Protein AF-A0A3M2GT20-F1 (afdb_monomer_lite)

Radius of gyration: 13.32 Å; chains: 1; bounding box: 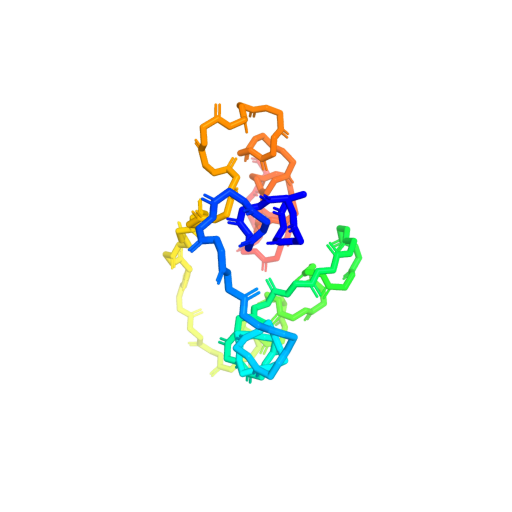29×23×33 Å

pLDDT: mean 95.33, std 5.17, range [56.09, 98.38]

Structure (mmCIF, N/CA/C/O backbone):
data_AF-A0A3M2GT20-F1
#
_entry.id   AF-A0A3M2GT20-F1
#
loop_
_atom_site.group_PDB
_atom_site.id
_atom_site.type_symbol
_atom_site.label_atom_id
_atom_site.label_alt_id
_atom_site.label_comp_id
_atom_site.label_asym_id
_atom_site.label_entity_id
_atom_site.label_seq_id
_atom_site.pdbx_PDB_ins_code
_atom_site.Cartn_x
_atom_site.Cartn_y
_atom_site.Cartn_z
_atom_site.occupancy
_atom_site.B_iso_or_equiv
_atom_site.auth_seq_id
_atom_site.auth_comp_id
_atom_site.auth_asym_id
_atom_site.auth_atom_id
_atom_site.pdbx_PDB_model_num
ATOM 1 N N . ASP A 1 1 ? 4.863 3.394 -10.743 1.00 93.62 1 ASP A N 1
ATOM 2 C CA . ASP A 1 1 ? 5.108 2.476 -9.612 1.00 93.62 1 ASP A CA 1
ATOM 3 C C . ASP A 1 1 ? 5.271 1.027 -10.056 1.00 93.62 1 ASP A C 1
ATOM 5 O O . ASP A 1 1 ? 6.391 0.686 -10.396 1.00 93.62 1 ASP A O 1
ATOM 9 N N . LEU A 1 2 ? 4.236 0.178 -10.157 1.00 94.62 2 LEU A N 1
ATOM 10 C CA . LEU A 1 2 ? 4.476 -1.245 -10.487 1.00 94.62 2 LEU A CA 1
ATOM 11 C C . LEU A 1 2 ? 5.167 -1.456 -11.852 1.00 94.62 2 LEU A C 1
ATOM 13 O O . LEU A 1 2 ? 6.157 -2.177 -11.925 1.00 94.62 2 LEU A O 1
ATOM 17 N N . ARG A 1 3 ? 4.695 -0.785 -12.915 1.00 94.69 3 ARG A N 1
ATOM 18 C CA . ARG A 1 3 ? 5.332 -0.839 -14.250 1.00 94.69 3 ARG A CA 1
ATOM 19 C C . ARG A 1 3 ? 6.772 -0.317 -14.249 1.00 94.69 3 ARG A C 1
ATOM 21 O O . ARG A 1 3 ? 7.632 -0.875 -14.909 1.00 94.69 3 ARG A O 1
ATOM 28 N N . GLU A 1 4 ? 7.028 0.743 -13.491 1.00 95.06 4 GLU A N 1
ATOM 29 C CA . GLU A 1 4 ? 8.356 1.353 -13.353 1.00 95.06 4 GLU A CA 1
ATOM 30 C C . GLU A 1 4 ? 9.324 0.406 -12.632 1.00 95.06 4 GLU A C 1
ATOM 32 O O . GLU A 1 4 ? 10.431 0.176 -13.105 1.00 95.06 4 GLU A O 1
ATOM 37 N N . MET A 1 5 ? 8.882 -0.231 -11.541 1.00 94.62 5 MET A N 1
ATOM 38 C CA . MET A 1 5 ? 9.653 -1.269 -10.856 1.00 94.62 5 MET A CA 1
ATOM 39 C C . MET A 1 5 ? 9.922 -2.470 -11.777 1.00 94.62 5 MET A C 1
ATOM 41 O O . MET A 1 5 ? 11.039 -2.983 -11.787 1.00 94.62 5 MET A O 1
ATOM 45 N N . ALA A 1 6 ? 8.922 -2.920 -12.541 1.00 95.62 6 ALA A N 1
ATOM 46 C CA . ALA A 1 6 ? 9.067 -4.020 -13.494 1.00 95.62 6 ALA A CA 1
ATOM 47 C C . ALA A 1 6 ? 10.109 -3.700 -14.578 1.00 95.62 6 ALA A C 1
ATOM 49 O O . ALA A 1 6 ? 10.988 -4.524 -14.826 1.00 95.62 6 ALA A O 1
ATOM 50 N N . ALA A 1 7 ? 10.081 -2.485 -15.137 1.00 96.12 7 ALA A N 1
ATOM 51 C CA . ALA A 1 7 ? 11.075 -2.018 -16.102 1.00 96.12 7 ALA A CA 1
ATOM 52 C C . ALA A 1 7 ? 12.496 -2.032 -15.513 1.00 96.12 7 ALA A C 1
ATOM 54 O O . ALA A 1 7 ? 13.407 -2.585 -16.124 1.00 96.12 7 ALA A O 1
ATOM 55 N N . THR A 1 8 ? 12.679 -1.520 -14.290 1.00 95.12 8 THR A N 1
ATOM 56 C CA . THR A 1 8 ? 13.975 -1.552 -13.585 1.00 95.12 8 THR A CA 1
ATOM 57 C C . THR A 1 8 ? 14.477 -2.976 -13.343 1.00 95.12 8 THR A C 1
ATOM 59 O O . THR A 1 8 ? 15.679 -3.227 -13.387 1.00 95.12 8 THR A O 1
ATOM 62 N N . LYS A 1 9 ? 13.570 -3.923 -13.084 1.00 93.19 9 LYS A N 1
ATOM 63 C CA . LYS A 1 9 ? 13.907 -5.331 -12.834 1.00 93.19 9 LYS A CA 1
ATOM 64 C C . LYS A 1 9 ? 14.023 -6.175 -14.108 1.00 93.19 9 LYS A C 1
ATOM 66 O O . LYS A 1 9 ? 14.343 -7.356 -13.998 1.00 93.19 9 LYS A O 1
ATOM 71 N N . GLY A 1 10 ? 13.750 -5.610 -15.287 1.00 96.69 10 GLY A N 1
ATOM 72 C CA . GLY A 1 10 ? 13.718 -6.354 -16.549 1.00 96.69 10 GLY A CA 1
ATOM 73 C C . GLY A 1 10 ? 12.639 -7.440 -16.579 1.00 96.69 10 GLY A C 1
ATOM 74 O O . GLY A 1 10 ? 12.850 -8.504 -17.157 1.00 96.69 10 GLY A O 1
ATOM 75 N N . TRP A 1 11 ? 11.515 -7.218 -15.896 1.00 96.06 11 TRP A N 1
ATOM 76 C CA . TRP A 1 11 ? 10.427 -8.188 -15.855 1.00 96.06 11 TRP A CA 1
ATOM 77 C C . TRP A 1 11 ? 9.648 -8.209 -17.171 1.00 96.06 11 TRP A C 1
ATOM 79 O O . TRP A 1 11 ? 9.352 -7.139 -17.706 1.00 96.06 11 TRP A O 1
ATOM 89 N N . PRO A 1 12 ? 9.277 -9.403 -17.664 1.00 96.19 12 PRO A N 1
ATOM 90 C CA . PRO A 1 12 ? 8.376 -9.515 -18.799 1.00 96.19 12 PRO A CA 1
ATOM 91 C C . PRO A 1 12 ? 6.934 -9.170 -18.382 1.00 96.19 12 PRO A C 1
ATOM 93 O O . PRO A 1 12 ? 6.596 -9.203 -17.191 1.00 96.19 12 PRO A O 1
ATOM 96 N N . ASP A 1 13 ? 6.073 -8.856 -19.352 1.00 94.38 13 ASP A N 1
ATOM 97 C CA . ASP A 1 13 ? 4.681 -8.454 -19.098 1.00 94.38 13 ASP A CA 1
ATOM 98 C C . ASP A 1 13 ? 3.887 -9.550 -18.369 1.00 94.38 13 ASP A C 1
ATOM 100 O O . ASP A 1 13 ? 3.078 -9.259 -17.489 1.00 94.38 13 ASP A O 1
ATOM 104 N N . GLU A 1 14 ? 4.179 -10.824 -18.627 1.00 95.19 14 GLU A N 1
ATOM 105 C CA . GLU A 1 14 ? 3.543 -11.950 -17.943 1.00 95.19 14 GLU A CA 1
ATOM 106 C C . GLU A 1 14 ? 3.817 -11.933 -16.430 1.00 95.19 14 GLU A C 1
ATOM 108 O O . GLU A 1 14 ? 2.942 -12.265 -15.628 1.00 95.19 14 GLU A O 1
ATOM 113 N N . ALA A 1 15 ? 5.011 -11.498 -16.012 1.00 94.62 15 ALA A N 1
ATOM 114 C CA . ALA A 1 15 ? 5.336 -11.345 -14.596 1.00 94.62 15 ALA A CA 1
ATOM 115 C C . ALA A 1 15 ? 4.594 -10.153 -13.968 1.00 94.62 15 ALA A C 1
ATOM 117 O O . ALA A 1 15 ? 4.219 -10.206 -12.794 1.00 94.62 15 ALA A O 1
ATOM 118 N N . LEU A 1 16 ? 4.349 -9.089 -14.740 1.00 94.00 16 LEU A N 1
ATOM 119 C CA . LEU A 1 16 ? 3.548 -7.950 -14.295 1.00 94.00 16 LEU A CA 1
ATOM 120 C C . LEU A 1 16 ? 2.100 -8.371 -14.019 1.00 94.00 16 LEU A C 1
ATOM 122 O O . LEU A 1 16 ? 1.546 -8.013 -12.977 1.00 94.00 16 LEU A O 1
ATOM 126 N N . GLU A 1 17 ? 1.512 -9.158 -14.917 1.00 93.69 17 GLU A N 1
ATOM 127 C CA . GLU A 1 17 ? 0.150 -9.671 -14.765 1.00 93.69 17 GLU A CA 1
ATOM 128 C C . GLU A 1 17 ? 0.038 -10.667 -13.607 1.00 93.69 17 GLU A C 1
ATOM 130 O O . GLU A 1 17 ? -0.911 -10.597 -12.822 1.00 93.69 17 GLU A O 1
ATOM 135 N N . LEU A 1 18 ? 1.057 -11.509 -13.398 1.00 94.19 18 LEU A N 1
ATOM 136 C CA . LEU A 1 18 ? 1.124 -12.359 -12.211 1.00 94.19 18 LEU A CA 1
ATOM 137 C C . LEU A 1 18 ? 1.090 -11.524 -10.924 1.00 94.19 18 LEU A C 1
ATOM 139 O O . LEU A 1 18 ? 0.324 -11.838 -10.015 1.00 94.19 18 LEU A O 1
ATOM 143 N N . VAL A 1 19 ? 1.851 -10.429 -10.842 1.00 93.81 19 VAL A N 1
ATOM 144 C CA . VAL A 1 19 ? 1.810 -9.559 -9.656 1.00 93.81 19 VAL A CA 1
ATOM 145 C C . VAL A 1 19 ? 0.447 -8.895 -9.482 1.00 93.81 19 VAL A C 1
ATOM 147 O O . VAL A 1 19 ? -0.043 -8.836 -8.358 1.00 93.81 19 VAL A O 1
ATOM 150 N N . ARG A 1 20 ? -0.213 -8.457 -10.559 1.00 92.62 20 ARG A N 1
ATOM 151 C CA . ARG A 1 20 ? -1.577 -7.900 -10.477 1.00 92.62 20 ARG A CA 1
ATOM 152 C C . ARG A 1 20 ? -2.612 -8.898 -9.962 1.00 92.62 20 ARG A C 1
ATOM 154 O O . ARG A 1 20 ? -3.614 -8.471 -9.402 1.00 92.62 20 ARG A O 1
ATOM 161 N N . SER A 1 21 ? -2.377 -10.199 -10.127 1.00 93.38 21 SER A N 1
ATOM 162 C CA . SER A 1 21 ? -3.289 -11.233 -9.622 1.00 93.38 21 SER A CA 1
ATOM 163 C C . SER A 1 21 ? -3.213 -11.442 -8.103 1.00 93.38 21 SER A C 1
ATOM 165 O O . SER A 1 21 ? -4.170 -11.936 -7.513 1.00 93.38 21 SER A O 1
ATOM 167 N N . VAL A 1 22 ? -2.101 -11.056 -7.464 1.00 92.88 22 VAL A N 1
ATOM 168 C CA . VAL A 1 22 ? -1.854 -11.293 -6.027 1.00 92.88 22 VAL A CA 1
ATOM 169 C C . VAL A 1 22 ? -1.660 -10.016 -5.210 1.00 92.88 22 VAL A C 1
ATOM 171 O O . VAL A 1 22 ? -1.742 -10.057 -3.985 1.00 92.88 22 VAL A O 1
ATOM 174 N N . ALA A 1 23 ? -1.394 -8.883 -5.859 1.00 95.06 23 ALA A N 1
ATOM 175 C CA . ALA A 1 23 ? -1.204 -7.591 -5.214 1.00 95.06 23 ALA A CA 1
ATOM 176 C C . ALA A 1 23 ? -2.392 -6.662 -5.473 1.00 95.06 23 ALA A C 1
ATOM 178 O O . ALA A 1 23 ? -2.954 -6.620 -6.566 1.00 95.06 23 ALA A O 1
ATOM 179 N N . ILE A 1 24 ? -2.720 -5.841 -4.477 1.00 96.88 24 ILE A N 1
ATOM 180 C CA . ILE A 1 24 ? -3.681 -4.749 -4.636 1.00 96.88 24 ILE A CA 1
ATOM 181 C C . ILE A 1 24 ? -2.968 -3.599 -5.353 1.00 96.88 24 ILE A C 1
ATOM 183 O O . ILE A 1 24 ? -2.017 -3.020 -4.829 1.00 96.88 24 ILE A O 1
ATOM 187 N N . VAL A 1 25 ? -3.404 -3.286 -6.574 1.00 95.62 25 VAL A N 1
ATOM 188 C CA . VAL A 1 25 ? -2.794 -2.260 -7.430 1.00 95.62 25 VAL A CA 1
ATOM 189 C C . VAL A 1 25 ? -3.897 -1.444 -8.088 1.00 95.62 25 VAL A C 1
ATOM 191 O O . VAL A 1 25 ? -4.728 -2.000 -8.800 1.00 95.62 25 VAL A O 1
ATOM 194 N N . GLY A 1 26 ? -3.874 -0.127 -7.905 1.00 95.44 26 GLY A N 1
ATOM 195 C CA . GLY A 1 26 ? -4.874 0.767 -8.478 1.00 95.44 26 GLY A CA 1
ATOM 196 C C . GLY A 1 26 ? -4.669 2.215 -8.056 1.00 95.44 26 GLY A C 1
ATOM 197 O O . GLY A 1 26 ? -3.618 2.574 -7.520 1.00 95.44 26 GLY A O 1
ATOM 198 N N . ASP A 1 27 ? -5.679 3.030 -8.331 1.00 97.06 27 ASP A N 1
ATOM 199 C CA . ASP A 1 27 ? -5.836 4.365 -7.756 1.00 97.06 27 ASP A CA 1
ATOM 200 C C . ASP A 1 27 ? -6.295 4.282 -6.279 1.00 97.06 27 ASP A C 1
ATOM 202 O O . ASP A 1 27 ? -6.560 3.183 -5.776 1.00 97.06 27 ASP A O 1
ATOM 206 N N . PRO A 1 28 ? -6.339 5.412 -5.547 1.00 97.69 28 PRO A N 1
ATOM 207 C CA . PRO A 1 28 ? -6.744 5.423 -4.141 1.00 97.69 28 PRO A CA 1
ATOM 208 C C . PRO A 1 28 ? -8.112 4.790 -3.878 1.00 97.69 28 PRO A C 1
ATOM 210 O O . PRO A 1 28 ? -8.247 4.066 -2.894 1.00 97.69 28 PRO A O 1
ATOM 213 N N . ASP A 1 29 ? -9.082 4.999 -4.771 1.00 98.12 29 ASP A N 1
ATOM 214 C CA . ASP A 1 29 ? -10.436 4.455 -4.636 1.00 98.12 29 ASP A CA 1
ATOM 215 C C . ASP A 1 29 ? -10.417 2.926 -4.752 1.00 98.12 29 ASP A C 1
ATOM 217 O O . ASP A 1 29 ? -10.872 2.221 -3.850 1.00 98.12 29 ASP A O 1
ATOM 221 N N . THR A 1 30 ? -9.770 2.396 -5.795 1.00 98.06 30 THR A N 1
ATOM 222 C CA . THR A 1 30 ? -9.607 0.951 -6.008 1.00 98.06 30 THR A CA 1
ATOM 223 C C . THR A 1 30 ? -8.900 0.289 -4.826 1.00 98.06 30 THR A C 1
ATOM 225 O O . THR A 1 30 ? -9.293 -0.792 -4.383 1.00 98.06 30 THR A O 1
ATOM 228 N N . VAL A 1 31 ? -7.832 0.905 -4.307 1.00 97.81 31 VAL A N 1
ATOM 229 C CA . VAL A 1 31 ? -7.118 0.371 -3.141 1.00 97.81 31 VAL A CA 1
ATOM 230 C C . VAL A 1 31 ? -8.020 0.422 -1.906 1.00 97.81 31 VAL A C 1
ATOM 232 O O . VAL A 1 31 ? -8.154 -0.593 -1.224 1.00 97.81 31 VAL A O 1
ATOM 235 N N . GLY A 1 32 ? -8.681 1.551 -1.646 1.00 98.06 32 GLY A N 1
ATOM 236 C CA . GLY A 1 32 ? -9.568 1.744 -0.498 1.00 98.06 32 GLY A CA 1
ATOM 237 C C . GLY A 1 32 ? -10.725 0.748 -0.453 1.00 98.06 32 GLY A C 1
ATOM 238 O O . GLY A 1 32 ? -10.982 0.154 0.597 1.00 98.06 32 GLY A O 1
ATOM 239 N N . GLU A 1 33 ? -11.368 0.484 -1.592 1.00 98.38 33 GLU A N 1
ATOM 240 C CA . GLU A 1 33 ? -12.422 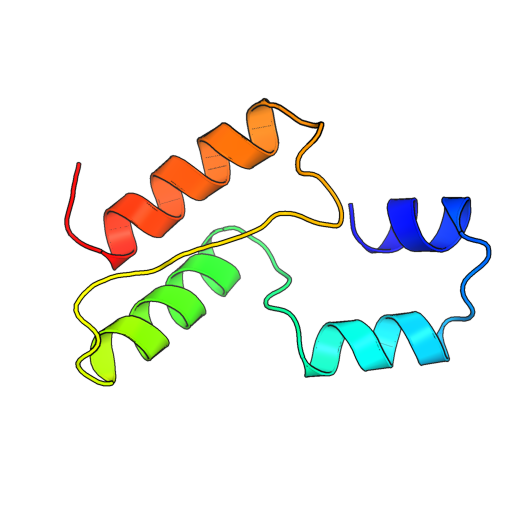-0.529 -1.714 1.00 98.38 33 GLU A CA 1
ATOM 241 C C . GLU A 1 33 ? -11.912 -1.929 -1.355 1.00 98.38 33 GLU A C 1
ATOM 243 O O . GLU A 1 33 ? -12.565 -2.664 -0.610 1.00 98.38 33 GLU A O 1
ATOM 248 N N . ARG A 1 34 ? -10.718 -2.304 -1.832 1.00 98.25 34 ARG A N 1
ATOM 249 C CA . ARG A 1 34 ? -10.122 -3.616 -1.540 1.00 98.25 34 ARG A CA 1
ATOM 250 C C . ARG A 1 34 ? -9.724 -3.756 -0.076 1.00 98.25 34 ARG A C 1
ATOM 252 O O . ARG A 1 34 ? -9.990 -4.803 0.510 1.00 98.25 34 ARG A O 1
ATOM 259 N N . LEU A 1 35 ? -9.130 -2.724 0.525 1.00 98.06 35 LEU A N 1
ATOM 260 C CA . LEU A 1 35 ? -8.792 -2.735 1.952 1.00 98.06 35 LEU A CA 1
ATOM 261 C C . LEU A 1 35 ? -10.057 -2.811 2.817 1.00 98.06 35 LEU A C 1
ATOM 263 O O . LEU A 1 35 ? -10.108 -3.605 3.754 1.00 98.06 35 LEU A O 1
ATOM 267 N N . SER A 1 36 ? -11.102 -2.064 2.459 1.00 98.00 36 SER A N 1
ATOM 268 C CA . SER A 1 36 ? -12.395 -2.101 3.154 1.00 98.00 36 SER A CA 1
ATOM 269 C C . SER A 1 36 ? -13.060 -3.474 3.046 1.00 98.00 36 SER A C 1
ATOM 271 O O . SER A 1 36 ? -13.591 -3.981 4.031 1.00 98.00 36 SER A O 1
ATOM 273 N N . ALA A 1 37 ? -12.982 -4.121 1.878 1.00 98.12 37 ALA A N 1
ATOM 274 C CA . ALA A 1 37 ? -13.475 -5.483 1.694 1.00 98.12 37 ALA A CA 1
ATOM 275 C C . ALA A 1 37 ? -12.733 -6.500 2.580 1.00 98.12 37 ALA A C 1
ATOM 277 O O . ALA A 1 37 ? -13.366 -7.409 3.108 1.00 98.12 37 ALA A O 1
ATOM 278 N N . ILE A 1 38 ? -11.419 -6.333 2.786 1.00 97.81 38 ILE A N 1
ATOM 279 C CA . ILE A 1 38 ? -10.642 -7.176 3.710 1.00 97.81 38 ILE A CA 1
ATOM 280 C C . ILE A 1 38 ? -11.079 -6.932 5.157 1.00 97.81 38 ILE A C 1
ATOM 282 O O . ILE A 1 38 ? -11.345 -7.892 5.874 1.00 97.81 38 ILE A O 1
ATOM 286 N N . MET A 1 39 ? -11.215 -5.672 5.584 1.00 97.88 39 MET A N 1
ATOM 287 C CA . MET A 1 39 ? -11.717 -5.346 6.927 1.00 97.88 39 MET A CA 1
ATOM 288 C C . MET A 1 39 ? -13.115 -5.935 7.169 1.00 97.88 39 MET A C 1
ATOM 290 O O . MET A 1 39 ? -13.380 -6.480 8.239 1.00 97.88 39 MET A O 1
ATOM 294 N N . ALA A 1 40 ? -13.986 -5.927 6.153 1.00 98.00 40 ALA A N 1
ATOM 295 C CA . ALA A 1 40 ? -15.320 -6.525 6.216 1.00 98.00 40 ALA A CA 1
ATOM 296 C C . ALA A 1 40 ? -15.318 -8.057 6.405 1.00 98.00 40 ALA A C 1
ATOM 298 O O . ALA A 1 40 ? -16.342 -8.619 6.791 1.00 98.00 40 ALA A O 1
ATOM 299 N N . MET A 1 41 ? -14.185 -8.739 6.192 1.00 97.88 41 MET A N 1
ATOM 300 C CA . MET A 1 41 ? -14.022 -10.157 6.545 1.00 97.88 41 MET A CA 1
ATOM 301 C C . MET A 1 41 ? -13.869 -10.383 8.061 1.00 97.88 41 MET A C 1
ATOM 303 O O . MET A 1 41 ? -13.839 -11.533 8.494 1.00 97.88 41 MET A O 1
ATOM 307 N N . GLY A 1 42 ? -13.785 -9.314 8.864 1.00 97.25 42 GLY A N 1
ATOM 308 C CA . GLY A 1 42 ? -13.708 -9.372 10.325 1.00 97.25 42 GLY A CA 1
ATOM 309 C C . GLY A 1 42 ? -12.286 -9.420 10.886 1.00 97.25 42 GLY A C 1
ATOM 310 O O . GLY A 1 42 ? -12.102 -9.905 11.997 1.00 97.25 42 GLY A O 1
ATOM 311 N N . VAL A 1 43 ? -11.283 -8.958 10.130 1.00 97.25 43 VAL A N 1
ATOM 312 C CA . VAL A 1 43 ? -9.909 -8.814 10.644 1.00 97.25 43 VAL A CA 1
ATO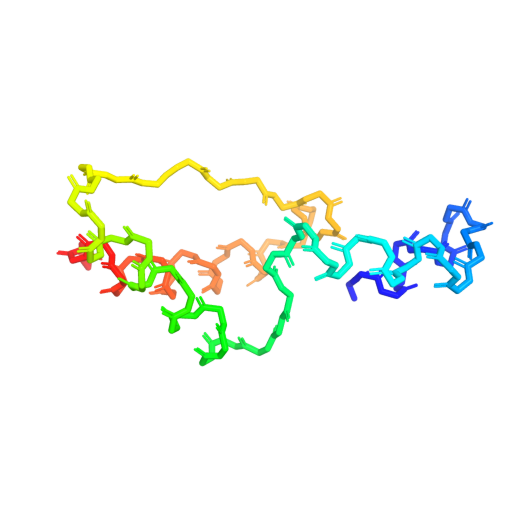M 313 C C . VAL A 1 43 ? -9.778 -7.558 11.512 1.00 97.25 43 VAL A C 1
ATOM 315 O O . VAL A 1 43 ? -10.421 -6.546 11.244 1.00 97.25 43 VAL A O 1
ATOM 318 N N . ASP A 1 44 ? -8.906 -7.598 12.519 1.00 95.94 44 ASP A N 1
ATOM 319 C CA . ASP A 1 44 ? -8.732 -6.492 13.479 1.00 95.94 44 ASP A CA 1
ATOM 320 C C . ASP A 1 44 ? -7.872 -5.329 12.951 1.00 95.94 44 ASP A C 1
ATOM 322 O O . ASP A 1 44 ? -7.791 -4.266 13.564 1.00 95.94 44 ASP A O 1
ATOM 326 N N . GLY A 1 45 ? -7.190 -5.523 11.823 1.00 96.19 45 GLY A N 1
ATOM 327 C CA . GLY A 1 45 ? -6.318 -4.519 11.230 1.00 96.19 45 GLY A CA 1
ATOM 328 C C . GLY A 1 45 ? -5.521 -5.056 10.049 1.00 96.19 45 GLY A C 1
ATOM 329 O O . GLY A 1 45 ? -5.667 -6.209 9.640 1.00 96.19 45 GLY A O 1
ATOM 330 N N . LEU A 1 46 ? -4.657 -4.203 9.498 1.00 96.50 46 LEU A N 1
ATOM 331 C CA . LEU A 1 46 ? -3.888 -4.486 8.288 1.00 96.50 46 LEU A CA 1
ATOM 332 C C . LEU A 1 46 ? -2.400 -4.220 8.519 1.00 96.50 46 LEU A C 1
ATOM 334 O O . LEU A 1 46 ? -2.015 -3.181 9.048 1.00 96.50 46 LEU A O 1
ATOM 338 N N . THR A 1 47 ? -1.552 -5.140 8.062 1.00 95.81 47 THR A N 1
ATOM 339 C CA . THR A 1 47 ? -0.114 -4.900 7.879 1.00 95.81 47 THR A CA 1
ATOM 340 C C . THR A 1 47 ? 0.159 -4.839 6.385 1.00 95.81 47 THR A C 1
ATOM 342 O O . THR A 1 47 ? -0.070 -5.818 5.678 1.00 95.81 47 THR A O 1
ATOM 345 N N . ILE A 1 48 ? 0.627 -3.691 5.896 1.00 95.56 48 ILE A N 1
ATOM 346 C CA . ILE A 1 48 ? 0.771 -3.425 4.462 1.00 95.56 48 ILE A CA 1
ATOM 347 C C . ILE A 1 48 ? 2.233 -3.110 4.152 1.00 95.56 48 ILE A C 1
ATOM 349 O O . ILE A 1 48 ? 2.853 -2.281 4.816 1.00 95.56 48 ILE A O 1
ATOM 353 N N . ASN A 1 49 ? 2.784 -3.754 3.124 1.00 94.94 49 ASN A N 1
ATOM 354 C CA . ASN A 1 49 ? 4.071 -3.391 2.542 1.00 94.94 49 ASN A CA 1
ATOM 355 C C . ASN A 1 49 ? 3.877 -2.719 1.172 1.00 94.94 49 ASN A C 1
ATOM 357 O O . ASN A 1 49 ? 2.867 -2.902 0.498 1.00 94.94 49 ASN A O 1
ATOM 361 N N . LEU A 1 50 ? 4.869 -1.933 0.748 1.00 96.31 50 LEU A N 1
ATOM 362 C CA . LEU A 1 50 ? 4.861 -1.212 -0.529 1.00 96.31 50 LEU A CA 1
ATOM 363 C C . LEU A 1 50 ? 6.074 -1.618 -1.382 1.00 96.31 50 LEU A C 1
ATOM 365 O O . LEU A 1 50 ? 7.003 -0.831 -1.565 1.00 96.31 50 LEU A O 1
ATOM 369 N N . PRO A 1 51 ? 6.120 -2.852 -1.916 1.00 92.81 51 PRO A N 1
ATOM 370 C CA . PRO A 1 51 ? 7.310 -3.360 -2.601 1.00 92.81 51 PRO A CA 1
ATOM 371 C C . PRO A 1 51 ? 7.658 -2.580 -3.878 1.00 92.81 51 PRO A C 1
ATOM 373 O O . PRO A 1 51 ? 8.823 -2.529 -4.264 1.00 92.81 51 PRO A O 1
ATOM 376 N N . ALA A 1 52 ? 6.665 -1.968 -4.532 1.00 94.88 52 ALA A N 1
ATOM 377 C CA . ALA A 1 52 ? 6.868 -1.218 -5.770 1.00 94.88 52 ALA A CA 1
ATOM 378 C C . ALA A 1 52 ? 7.261 0.252 -5.551 1.00 94.88 52 ALA A C 1
ATOM 380 O O . ALA A 1 52 ? 7.867 0.854 -6.436 1.00 94.88 52 ALA A O 1
ATOM 381 N N . ASN A 1 53 ? 6.890 0.854 -4.419 1.00 95.75 53 ASN A N 1
ATOM 382 C CA . ASN A 1 53 ? 6.947 2.308 -4.234 1.00 95.75 53 ASN A CA 1
ATOM 383 C C . ASN A 1 53 ? 7.149 2.763 -2.778 1.00 95.75 53 ASN A C 1
ATOM 385 O O . ASN A 1 53 ? 7.003 3.943 -2.494 1.00 95.75 53 ASN A O 1
ATOM 389 N N . GLY A 1 54 ? 7.550 1.881 -1.860 1.00 95.88 54 GLY A N 1
ATOM 390 C CA . GLY A 1 54 ? 7.777 2.223 -0.449 1.00 95.88 54 GLY A CA 1
ATOM 391 C C . GLY A 1 54 ? 8.960 3.164 -0.194 1.00 95.88 54 GLY A C 1
ATOM 392 O O . GLY A 1 54 ? 9.125 3.645 0.916 1.00 95.88 54 GLY A O 1
ATOM 393 N N . HIS A 1 55 ? 9.776 3.452 -1.210 1.00 95.38 55 HIS A N 1
ATOM 394 C CA . HIS A 1 55 ? 10.806 4.496 -1.162 1.00 95.38 55 HIS A CA 1
ATOM 395 C C . HIS A 1 55 ? 10.266 5.890 -1.535 1.00 95.38 55 HIS A C 1
ATOM 397 O O . HIS A 1 55 ? 10.987 6.875 -1.411 1.00 95.38 55 HIS A O 1
ATOM 403 N N . LYS A 1 56 ? 9.017 5.978 -2.010 1.00 97.12 56 LYS A N 1
ATOM 404 C CA . LYS A 1 56 ? 8.333 7.220 -2.377 1.00 97.12 56 LYS A CA 1
ATOM 405 C C . LYS A 1 56 ? 7.460 7.652 -1.202 1.00 97.12 56 LYS A C 1
ATOM 407 O O . LYS A 1 56 ? 6.392 7.080 -0.975 1.00 97.12 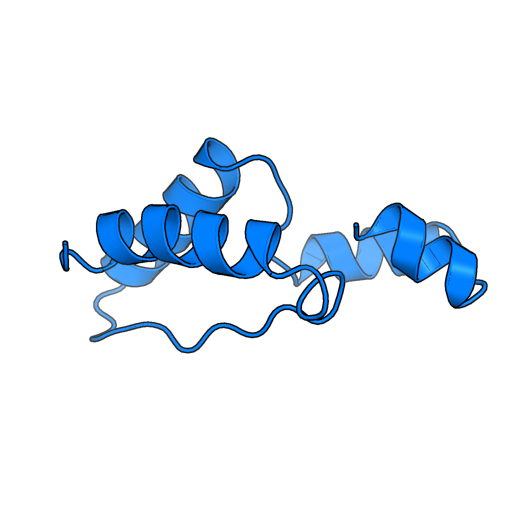56 LYS A O 1
ATOM 412 N N . THR A 1 57 ? 7.930 8.606 -0.403 1.00 97.50 57 THR A N 1
ATOM 413 C CA . THR A 1 57 ? 7.276 8.995 0.860 1.00 97.50 57 THR A CA 1
ATOM 414 C C . THR A 1 57 ? 5.854 9.513 0.651 1.00 97.50 57 THR A C 1
ATOM 416 O O . THR A 1 57 ? 4.980 9.252 1.473 1.00 97.50 57 THR A O 1
ATOM 419 N N . GLU A 1 58 ? 5.573 10.142 -0.487 1.00 97.75 58 GLU A N 1
ATOM 420 C CA . GLU A 1 58 ? 4.237 10.573 -0.890 1.00 97.75 58 GLU A CA 1
ATOM 421 C C . GLU A 1 58 ? 3.274 9.400 -1.137 1.00 97.75 58 GLU A C 1
ATOM 423 O O . GLU A 1 58 ? 2.075 9.524 -0.899 1.00 97.75 58 GLU A O 1
ATOM 428 N N . ARG A 1 59 ? 3.777 8.234 -1.570 1.00 97.38 59 ARG A N 1
ATOM 429 C CA . ARG A 1 59 ? 2.966 7.012 -1.719 1.00 97.38 59 ARG A CA 1
ATOM 430 C C . ARG A 1 59 ? 2.677 6.363 -0.376 1.00 97.38 59 ARG A C 1
ATOM 432 O O . ARG A 1 59 ? 1.591 5.824 -0.194 1.00 97.38 59 ARG A O 1
ATOM 439 N N . ILE A 1 60 ? 3.621 6.450 0.558 1.00 97.62 60 ILE A N 1
ATOM 440 C CA . ILE A 1 60 ? 3.425 5.996 1.937 1.00 97.62 60 ILE A CA 1
ATOM 441 C C . ILE A 1 60 ? 2.353 6.853 2.619 1.00 97.62 60 ILE A C 1
ATOM 443 O O . ILE A 1 60 ? 1.432 6.302 3.214 1.00 97.62 60 ILE A O 1
ATOM 447 N N . ALA A 1 61 ? 2.435 8.182 2.490 1.00 97.62 61 ALA A N 1
ATOM 448 C CA . ALA A 1 61 ? 1.450 9.106 3.053 1.00 97.62 61 ALA A CA 1
ATOM 449 C C . ALA A 1 61 ? 0.043 8.861 2.484 1.00 97.62 61 ALA A C 1
ATOM 451 O O . ALA A 1 61 ? -0.900 8.670 3.247 1.00 97.62 61 ALA A O 1
ATOM 452 N N . LEU A 1 62 ? -0.076 8.758 1.155 1.00 97.50 62 LEU A N 1
ATOM 453 C CA . LEU A 1 62 ? -1.344 8.463 0.484 1.00 97.50 62 LEU A CA 1
ATOM 454 C C . LEU A 1 62 ? -1.932 7.110 0.912 1.00 97.50 62 LEU A C 1
ATOM 456 O O . LEU A 1 62 ? -3.134 7.007 1.141 1.00 97.50 62 LEU A O 1
ATOM 460 N N . LEU A 1 63 ? -1.099 6.071 1.059 1.00 97.19 63 LEU A N 1
ATOM 461 C CA . LEU A 1 63 ? -1.557 4.793 1.608 1.00 97.19 63 LEU A CA 1
ATOM 462 C C . LEU A 1 63 ? -2.063 4.961 3.046 1.00 97.19 63 LEU A C 1
ATOM 464 O O . LEU A 1 63 ? -3.070 4.353 3.389 1.00 97.19 63 LEU A O 1
ATOM 468 N N . GLY A 1 64 ? -1.388 5.762 3.872 1.00 96.69 64 GLY A N 1
ATOM 469 C CA . GLY A 1 64 ? -1.815 6.057 5.240 1.00 96.69 64 GLY 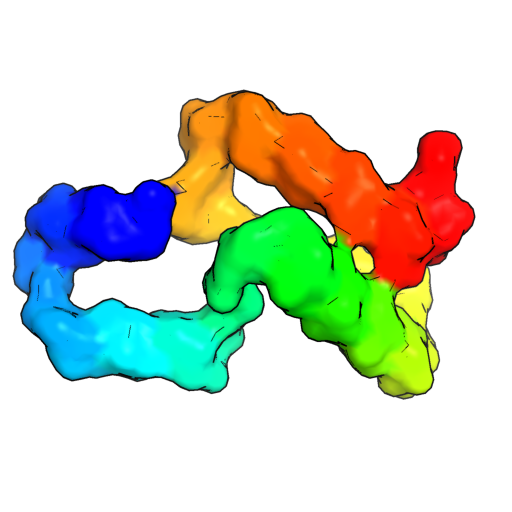A CA 1
ATOM 470 C C . GLY A 1 64 ? -3.219 6.659 5.300 1.00 96.69 64 GLY A C 1
ATOM 471 O O . GLY A 1 64 ? -4.043 6.186 6.077 1.00 96.69 64 GLY A O 1
ATOM 472 N N . GLU A 1 65 ? -3.521 7.630 4.435 1.00 97.69 65 GLU A N 1
ATOM 473 C CA . GLU A 1 65 ? -4.857 8.235 4.328 1.00 97.69 65 GLU A CA 1
ATOM 474 C C . GLU A 1 65 ? -5.924 7.205 3.916 1.00 97.69 65 GLU A C 1
ATOM 476 O O . GLU A 1 65 ? -6.963 7.076 4.568 1.00 97.69 65 GLU A O 1
ATOM 481 N N . VAL A 1 66 ? -5.647 6.425 2.866 1.00 97.62 66 VAL A N 1
ATOM 482 C CA . VAL A 1 66 ? -6.576 5.419 2.320 1.00 97.62 66 VAL A CA 1
ATOM 483 C C . VAL A 1 66 ? -6.807 4.267 3.305 1.00 97.62 66 VAL A C 1
ATOM 485 O O . VAL A 1 66 ? -7.944 3.863 3.549 1.00 97.62 66 VAL A O 1
ATOM 488 N N . ALA A 1 67 ? -5.738 3.730 3.894 1.00 97.06 67 ALA A N 1
ATOM 489 C CA . ALA A 1 67 ? -5.810 2.627 4.846 1.00 97.06 67 ALA A CA 1
ATOM 490 C C . ALA A 1 67 ? -6.404 3.068 6.189 1.00 97.06 67 ALA A C 1
ATOM 492 O O . ALA A 1 67 ? -7.169 2.311 6.781 1.00 97.06 67 ALA A O 1
ATOM 493 N N . GLY A 1 68 ? -6.114 4.289 6.652 1.00 96.75 68 GLY A N 1
ATOM 494 C CA . GLY A 1 68 ? -6.724 4.858 7.856 1.00 96.75 68 GLY A CA 1
ATOM 495 C C . GLY A 1 68 ? -8.245 4.944 7.733 1.00 96.75 68 GLY A C 1
ATOM 496 O O . GLY A 1 68 ? -8.967 4.492 8.623 1.00 96.75 68 GLY A O 1
ATOM 497 N N . ALA A 1 69 ? -8.740 5.399 6.576 1.00 96.12 69 ALA A N 1
ATOM 498 C CA . ALA A 1 69 ? -10.170 5.400 6.281 1.00 96.12 69 ALA A CA 1
ATOM 499 C C . ALA A 1 69 ? -10.786 3.988 6.321 1.00 96.12 69 ALA A C 1
ATOM 501 O O . ALA A 1 69 ? -11.861 3.820 6.895 1.00 96.12 69 ALA A O 1
ATOM 502 N N . ALA A 1 70 ? -10.103 2.977 5.772 1.00 96.12 70 ALA A N 1
ATOM 503 C CA . ALA A 1 70 ? -10.581 1.591 5.772 1.00 96.12 70 ALA A CA 1
ATOM 504 C C . ALA A 1 70 ? -10.564 0.937 7.169 1.00 96.12 70 ALA A C 1
ATOM 506 O O . ALA A 1 70 ? -11.472 0.180 7.504 1.00 96.12 70 ALA A O 1
ATOM 507 N N . VAL A 1 71 ? -9.545 1.222 7.988 1.00 95.25 71 VAL A N 1
ATOM 508 C CA . VAL A 1 71 ? -9.375 0.656 9.343 1.00 95.25 71 VAL A CA 1
ATOM 509 C C . VAL A 1 71 ? -10.182 1.430 10.399 1.00 95.25 71 VAL A C 1
ATOM 511 O O . VAL A 1 71 ? -10.402 0.934 11.500 1.00 95.25 71 VAL A O 1
ATOM 514 N N . GLY A 1 72 ? -10.672 2.630 10.074 1.00 91.06 72 GLY A N 1
ATOM 515 C CA . GLY A 1 72 ? -11.483 3.448 10.979 1.00 91.06 72 GLY A CA 1
ATOM 516 C C . GLY A 1 72 ? -10.665 4.287 11.965 1.00 91.06 72 GLY A C 1
ATOM 517 O O . GLY A 1 72 ? -11.183 4.690 13.005 1.00 91.06 72 GLY A O 1
ATOM 518 N N . VAL A 1 73 ? -9.402 4.570 11.640 1.00 81.12 73 VAL A N 1
ATOM 519 C CA . VAL A 1 73 ? -8.519 5.451 12.414 1.00 81.12 73 VAL A CA 1
ATOM 520 C C . VAL A 1 73 ? -8.202 6.690 11.573 1.00 81.12 73 VAL A C 1
ATOM 522 O O . VAL A 1 73 ? -7.740 6.574 10.440 1.00 81.12 73 VAL A O 1
ATOM 525 N N . ARG A 1 74 ? -8.516 7.877 12.100 1.00 56.09 74 ARG A N 1
ATOM 526 C CA . ARG A 1 74 ? -8.126 9.168 11.512 1.00 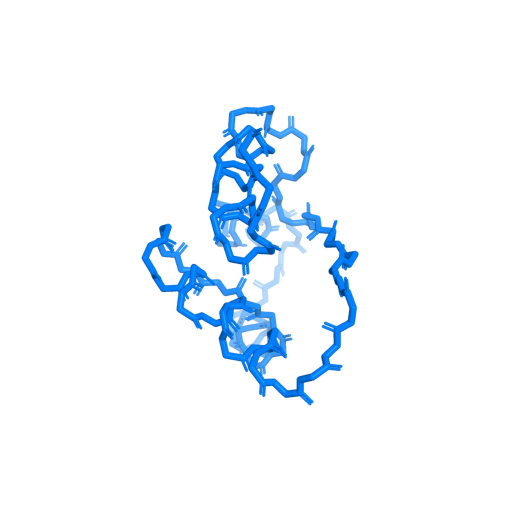56.09 74 ARG A CA 1
ATOM 527 C C . ARG A 1 74 ? -7.034 9.806 12.347 1.00 56.09 74 ARG A C 1
ATOM 529 O O . ARG A 1 74 ? -7.188 9.781 13.589 1.00 56.09 74 ARG A O 1
#

Foldseek 3Di:
DLVVQCVVVVHDVVVSVVCVVPDQDDPLVSNLVVLLVVVVVVDQADDDDDPPCPVPVVVVVSCCVSRCVSNVHD

Secondary structure (DSSP, 8-state):
-HHHHHHHHT--HHHHHHHHHHS--SSHHHHHHHHHHHHTTT-S------TTTTT-HHHHHHHHHHHHHHHT--

Sequence (74 aa):
DLREMAATKGWPDEALELVRSVAIVGDPDTVGERLSAIMAMGVDGLTINLPANGHKTERIALLGEVAGAAVGVR